Protein AF-A0A352ACU1-F1 (afdb_monomer_lite)

pLDDT: mean 92.07, std 13.34, range [34.06, 98.88]

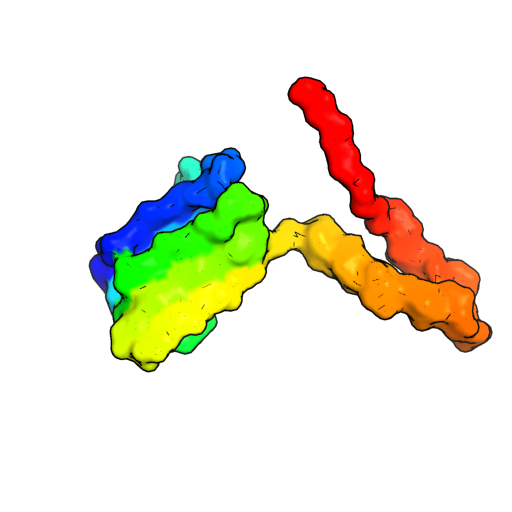Sequence (117 aa):
RGHESPVMTVEFSPDGKTLASASNDKTVRLWDIQGQELAVLRGHESEVRTVEFSPDGKTLASASDDNTVRLWRIETLDELLIRGCQWLHDYLSTNSHLSDSDKHLCDGISSKPSPTQ

Radius of gyration: 18.76 Å; chains: 1; bounding box: 40×32×52 Å

Foldseek 3Di:
DDDPADWQDKDAQLVRQKMWIFFQSQWIWIAGPVGHTPDIHHDGPGGWNDWDADNVRQWIWIDGPSRDIDIDGDDDPLRVLLVVCVVCLCVLCPDPPDDPVSSCPCPPSDPDDDPDD

Secondary structure (DSSP, 8-state):
---SS-EEEEEE-TTSSEEEEEETTSEEEEEETTS-EEEEEE--SS-EEEEEE-TTSSEEEEEETTS-EEEEE---HHHHHHHHHHHHHHHHHH-TTS-HHHHTTTTT----PPPP-

Structure (mmCIF, N/CA/C/O backbone):
data_AF-A0A352ACU1-F1
#
_entry.id   AF-A0A352ACU1-F1
#
loop_
_atom_site.group_PDB
_atom_site.id
_atom_site.type_symbol
_atom_site.label_atom_id
_atom_site.label_alt_id
_atom_site.label_comp_id
_atom_site.label_asym_id
_atom_site.label_entity_id
_atom_site.label_seq_id
_atom_site.pdbx_PDB_ins_code
_atom_site.Cartn_x
_atom_site.Cartn_y
_atom_site.Cartn_z
_atom_site.occupancy
_atom_site.B_iso_or_equiv
_atom_site.auth_seq_id
_atom_site.auth_comp_id
_atom_site.auth_asym_id
_atom_site.auth_atom_id
_atom_site.pdbx_PDB_model_num
ATOM 1 N N . ARG A 1 1 ? 11.584 13.689 -8.419 1.00 70.75 1 ARG A N 1
ATOM 2 C CA . ARG A 1 1 ? 12.735 12.747 -8.490 1.00 70.75 1 ARG A CA 1
ATOM 3 C C . ARG A 1 1 ? 12.650 11.877 -7.244 1.00 70.75 1 ARG A C 1
ATOM 5 O O . ARG A 1 1 ? 12.542 12.474 -6.185 1.00 70.75 1 ARG A O 1
ATOM 12 N N . GLY A 1 2 ? 12.629 10.545 -7.353 1.00 91.56 2 GLY A N 1
ATOM 13 C CA . GLY A 1 2 ? 12.472 9.683 -6.170 1.00 91.56 2 GLY A CA 1
ATOM 14 C C . GLY A 1 2 ? 12.933 8.241 -6.370 1.00 91.56 2 GLY A C 1
ATOM 15 O O . GLY A 1 2 ? 13.900 7.852 -5.727 1.00 91.56 2 GLY A O 1
ATOM 16 N N . HIS A 1 3 ? 12.320 7.476 -7.280 1.00 97.75 3 HIS A N 1
ATOM 17 C CA . HIS A 1 3 ? 12.824 6.135 -7.611 1.00 97.75 3 HIS A CA 1
ATOM 18 C C . HIS A 1 3 ? 14.257 6.175 -8.165 1.00 97.75 3 HIS A C 1
ATOM 20 O O . HIS A 1 3 ? 14.622 7.087 -8.915 1.00 97.75 3 HIS A O 1
ATOM 26 N N . GLU A 1 4 ? 15.057 5.179 -7.785 1.00 97.81 4 GLU A N 1
ATOM 27 C CA . GLU A 1 4 ? 16.482 5.065 -8.144 1.00 97.81 4 GLU A CA 1
ATOM 28 C C . GLU A 1 4 ? 16.718 4.132 -9.341 1.00 97.81 4 GLU A C 1
ATOM 30 O O . GLU A 1 4 ? 17.844 3.930 -9.789 1.00 97.81 4 GLU A O 1
ATOM 35 N N . SER A 1 5 ? 15.652 3.544 -9.872 1.00 98.38 5 SER A N 1
ATOM 36 C CA . SER A 1 5 ? 15.650 2.632 -11.017 1.00 98.38 5 SER A CA 1
ATOM 37 C C . SER A 1 5 ? 14.328 2.783 -11.785 1.00 98.38 5 SER A C 1
ATOM 39 O O . SER A 1 5 ? 13.453 3.528 -11.330 1.00 98.38 5 SER A O 1
ATOM 41 N N . PRO A 1 6 ? 14.159 2.144 -12.961 1.00 98.25 6 PRO A N 1
ATOM 42 C CA . PRO A 1 6 ? 12.939 2.270 -13.752 1.00 98.25 6 PRO A CA 1
ATOM 43 C C . PRO A 1 6 ? 11.667 2.052 -12.933 1.00 98.25 6 PRO A C 1
ATOM 45 O O . PRO A 1 6 ? 11.596 1.157 -12.086 1.00 98.25 6 PRO A O 1
ATOM 48 N N . VAL A 1 7 ? 10.672 2.896 -13.186 1.00 98.50 7 VAL A N 1
ATOM 49 C CA . VAL A 1 7 ? 9.317 2.724 -12.664 1.00 98.50 7 VAL A CA 1
ATOM 50 C C . VAL A 1 7 ? 8.592 1.770 -13.604 1.00 98.50 7 VAL A C 1
ATOM 52 O O . VAL A 1 7 ? 8.560 2.009 -14.809 1.00 98.50 7 VAL A O 1
ATOM 55 N N . MET A 1 8 ? 8.053 0.688 -13.052 1.00 98.62 8 MET A N 1
ATOM 56 C CA . MET A 1 8 ? 7.408 -0.385 -13.810 1.00 98.62 8 MET A CA 1
ATOM 57 C C . MET A 1 8 ? 5.916 -0.137 -13.995 1.00 98.62 8 MET A C 1
ATOM 59 O O . MET A 1 8 ? 5.377 -0.402 -15.065 1.00 98.62 8 MET A O 1
ATOM 63 N N . THR A 1 9 ? 5.255 0.397 -12.969 1.00 98.50 9 THR A N 1
ATOM 64 C CA . THR A 1 9 ? 3.839 0.760 -13.030 1.00 98.50 9 THR A CA 1
ATOM 65 C C . THR A 1 9 ? 3.523 1.918 -12.088 1.00 98.50 9 THR A C 1
ATOM 67 O O . THR A 1 9 ? 4.287 2.203 -11.156 1.00 98.50 9 THR A O 1
ATOM 70 N N . VAL A 1 10 ? 2.374 2.548 -12.320 1.00 98.12 10 VAL A N 1
ATOM 71 C CA . VAL A 1 10 ? 1.759 3.551 -11.451 1.00 98.12 10 VAL A CA 1
ATOM 72 C C . VAL A 1 10 ? 0.253 3.320 -11.383 1.00 98.12 10 VAL A C 1
ATOM 74 O O . VAL A 1 10 ? -0.356 2.941 -12.381 1.00 98.12 10 VAL A O 1
ATOM 77 N N . GLU A 1 11 ? -0.350 3.595 -10.232 1.00 98.38 11 GLU A N 1
ATOM 78 C CA . GLU A 1 11 ? -1.791 3.465 -10.031 1.00 98.38 11 GLU A CA 1
ATOM 79 C C . GLU A 1 11 ? -2.318 4.515 -9.052 1.00 98.38 11 GLU A C 1
ATOM 81 O O . GLU A 1 11 ? -1.675 4.815 -8.048 1.00 98.38 11 GLU A O 1
ATOM 86 N N . PHE A 1 12 ? -3.497 5.070 -9.333 1.00 98.25 12 PHE A N 1
ATOM 87 C CA . PHE A 1 12 ? -4.208 5.930 -8.389 1.00 98.25 12 PHE A CA 1
ATOM 88 C C . PHE A 1 12 ? -5.035 5.099 -7.409 1.00 98.25 12 PHE A C 1
ATOM 90 O O . PHE A 1 12 ? -5.668 4.121 -7.798 1.00 98.25 12 PHE A O 1
ATOM 97 N N . SER A 1 13 ? -5.103 5.544 -6.157 1.00 97.25 13 SER A N 1
ATOM 98 C CA . SER A 1 13 ? -6.098 5.048 -5.212 1.00 97.25 13 SER A CA 1
ATOM 99 C C . SER A 1 13 ? -7.518 5.300 -5.742 1.00 97.25 13 SER A C 1
ATOM 101 O O . SER A 1 13 ? -7.736 6.264 -6.484 1.00 97.25 13 SER A O 1
ATOM 103 N N . PRO A 1 14 ? -8.520 4.497 -5.336 1.00 97.00 14 PRO A N 1
ATOM 104 C CA . PRO A 1 14 ? -9.904 4.670 -5.788 1.00 97.00 14 PRO A CA 1
ATOM 105 C C . PRO A 1 14 ? -10.500 6.051 -5.484 1.00 97.00 14 PRO A C 1
ATOM 107 O O . PRO A 1 14 ? -11.357 6.532 -6.220 1.00 97.00 14 PRO A O 1
ATOM 110 N N . ASP A 1 15 ? -10.042 6.708 -4.414 1.00 94.31 15 ASP A N 1
ATOM 111 C CA . ASP A 1 15 ? -10.456 8.068 -4.052 1.00 94.31 15 ASP A CA 1
ATOM 112 C C . ASP A 1 15 ? -9.669 9.173 -4.784 1.00 94.31 15 ASP A C 1
ATOM 114 O O . ASP A 1 15 ? -9.963 10.358 -4.616 1.00 94.31 15 ASP A O 1
ATOM 118 N N . GLY A 1 16 ? -8.669 8.792 -5.585 1.00 95.94 16 GLY A N 1
ATOM 119 C CA . GLY A 1 16 ? -7.829 9.677 -6.383 1.00 95.94 16 GLY A CA 1
ATOM 120 C C . GLY A 1 16 ? -6.873 10.559 -5.582 1.00 95.94 16 GLY A C 1
ATOM 121 O O . GLY A 1 16 ? -6.284 11.465 -6.164 1.00 95.94 16 GLY A O 1
ATOM 122 N N . LYS A 1 17 ? -6.719 10.350 -4.268 1.00 94.25 17 LYS A N 1
ATOM 123 C CA . LYS A 1 17 ? -5.892 11.213 -3.401 1.00 94.25 17 LYS A CA 1
ATOM 124 C C . LYS A 1 17 ? -4.458 10.731 -3.238 1.00 94.25 17 LYS A C 1
ATOM 126 O O . LYS A 1 17 ? -3.610 11.486 -2.765 1.00 94.25 17 LYS A O 1
ATOM 131 N N . THR A 1 18 ? -4.180 9.487 -3.601 1.00 95.81 18 THR A N 1
ATOM 132 C CA . THR A 1 18 ? -2.862 8.874 -3.474 1.00 95.81 18 THR A CA 1
ATOM 133 C C . THR A 1 18 ? -2.493 8.193 -4.781 1.00 95.81 18 THR A C 1
ATOM 135 O O . THR A 1 18 ? -3.337 7.609 -5.453 1.00 95.81 18 THR A O 1
ATOM 138 N N . LEU A 1 19 ? -1.219 8.259 -5.148 1.00 97.94 19 LEU A N 1
ATOM 139 C CA . LEU A 1 19 ? -0.652 7.464 -6.230 1.00 97.94 19 LEU A CA 1
ATOM 140 C C . LEU A 1 19 ? 0.316 6.444 -5.631 1.00 97.94 19 LEU A C 1
ATOM 142 O O . LEU A 1 19 ? 1.086 6.780 -4.735 1.00 97.94 19 LEU A O 1
ATOM 146 N N . ALA A 1 20 ? 0.294 5.215 -6.127 1.00 98.44 20 ALA A N 1
ATOM 147 C CA . ALA A 1 20 ? 1.296 4.198 -5.854 1.00 98.44 20 ALA A CA 1
ATOM 148 C C . ALA A 1 20 ? 2.162 3.979 -7.097 1.00 98.44 20 ALA A C 1
ATOM 150 O O . ALA A 1 20 ? 1.671 4.018 -8.223 1.00 98.44 20 ALA A O 1
ATOM 151 N N . SER A 1 21 ? 3.452 3.723 -6.903 1.00 98.69 21 SER A N 1
ATOM 152 C CA . SER A 1 21 ? 4.369 3.350 -7.981 1.00 98.69 21 SER A CA 1
ATOM 153 C C . SER A 1 21 ? 5.256 2.184 -7.573 1.00 98.69 21 SER A C 1
ATOM 155 O O . SER A 1 21 ? 5.745 2.143 -6.445 1.00 98.69 21 SER A O 1
ATOM 157 N N . ALA A 1 22 ? 5.485 1.252 -8.498 1.00 98.81 22 ALA A N 1
ATOM 158 C CA . ALA A 1 22 ? 6.379 0.107 -8.315 1.00 98.81 22 ALA A CA 1
ATOM 159 C C . ALA A 1 22 ? 7.633 0.258 -9.183 1.00 98.81 22 ALA A C 1
ATOM 161 O O . ALA A 1 22 ? 7.559 0.795 -10.291 1.00 98.81 22 ALA A O 1
ATOM 162 N N . SER A 1 23 ? 8.785 -0.211 -8.702 1.00 98.81 23 SER A N 1
ATOM 163 C CA . SER A 1 23 ? 10.062 -0.009 -9.390 1.00 98.81 23 SER A CA 1
ATOM 164 C C . SER A 1 23 ? 11.022 -1.192 -9.272 1.00 98.81 23 SER A C 1
ATOM 166 O O . SER A 1 23 ? 10.981 -1.991 -8.331 1.00 98.81 23 SER A O 1
ATOM 168 N N . ASN A 1 24 ? 11.963 -1.241 -10.217 1.00 98.75 24 ASN A N 1
ATOM 169 C CA . ASN A 1 24 ? 13.136 -2.110 -10.161 1.00 98.75 24 ASN A CA 1
ATOM 170 C C . ASN A 1 24 ? 14.059 -1.809 -8.968 1.00 98.75 24 ASN A C 1
ATOM 172 O O . ASN A 1 24 ? 14.883 -2.649 -8.618 1.00 98.75 24 ASN A O 1
ATOM 176 N N . ASP A 1 25 ? 13.905 -0.662 -8.293 1.00 98.62 25 ASP A N 1
ATOM 177 C CA . ASP A 1 25 ? 14.634 -0.358 -7.052 1.00 98.62 25 ASP A CA 1
ATOM 178 C C . ASP A 1 25 ? 14.129 -1.158 -5.833 1.00 98.62 25 ASP A C 1
ATOM 180 O O . ASP A 1 25 ? 14.579 -0.929 -4.709 1.00 98.62 25 ASP A O 1
ATOM 184 N N . LYS A 1 26 ? 13.231 -2.130 -6.068 1.00 98.75 26 LYS A N 1
ATOM 185 C CA . LYS A 1 26 ? 12.649 -3.055 -5.082 1.00 98.75 26 LYS A CA 1
ATOM 186 C C . LYS A 1 26 ? 11.691 -2.384 -4.099 1.00 98.75 26 LYS A C 1
ATOM 188 O O . LYS A 1 26 ? 11.335 -2.967 -3.073 1.00 98.75 26 LYS A O 1
ATOM 193 N N . THR A 1 27 ? 11.272 -1.153 -4.388 1.00 98.75 27 THR A N 1
ATOM 194 C CA . THR A 1 27 ? 10.344 -0.404 -3.542 1.00 98.75 27 THR A CA 1
ATOM 195 C C . THR A 1 27 ? 9.011 -0.163 -4.228 1.00 98.75 27 THR A C 1
ATOM 197 O O . THR A 1 27 ? 8.912 -0.056 -5.454 1.00 98.75 27 THR A O 1
ATOM 200 N N . VAL A 1 28 ? 7.983 -0.041 -3.394 1.00 98.75 28 VAL A N 1
ATOM 201 C CA . VAL A 1 28 ? 6.743 0.643 -3.754 1.00 98.75 28 VAL A CA 1
ATOM 202 C C . VAL A 1 28 ? 6.758 2.004 -3.073 1.00 98.75 28 VAL A C 1
ATOM 204 O O . VAL A 1 28 ? 7.129 2.100 -1.904 1.00 98.75 28 VAL A O 1
ATOM 207 N N . ARG A 1 29 ? 6.379 3.067 -3.778 1.00 98.50 29 ARG A N 1
ATOM 208 C CA . ARG A 1 29 ? 6.284 4.417 -3.207 1.00 98.50 29 ARG A CA 1
ATOM 209 C C . ARG A 1 29 ? 4.863 4.933 -3.290 1.00 98.50 29 ARG A C 1
ATOM 211 O O . ARG A 1 29 ? 4.170 4.662 -4.267 1.00 98.50 29 ARG A O 1
ATOM 218 N N . LEU A 1 30 ? 4.457 5.663 -2.258 1.00 97.88 30 LEU A N 1
ATOM 219 C CA . LEU A 1 30 ? 3.189 6.377 -2.207 1.00 97.88 30 LEU A CA 1
ATOM 220 C C . LEU A 1 30 ? 3.441 7.869 -2.355 1.00 97.88 30 LEU A C 1
ATOM 222 O O . LEU A 1 30 ? 4.396 8.397 -1.783 1.00 97.88 30 LEU A O 1
ATOM 226 N N . TRP A 1 31 ? 2.556 8.539 -3.077 1.00 97.62 31 TRP A N 1
ATOM 227 C CA . TRP A 1 31 ? 2.652 9.956 -3.393 1.00 97.62 31 TRP A CA 1
ATOM 228 C C . TRP A 1 31 ? 1.316 10.637 -3.157 1.00 97.62 31 TRP A C 1
ATOM 230 O O . TRP A 1 31 ? 0.266 10.026 -3.367 1.00 97.62 31 TRP A O 1
ATOM 240 N N . ASP A 1 32 ? 1.351 11.909 -2.781 1.00 96.00 32 ASP A N 1
ATOM 241 C CA . ASP A 1 32 ? 0.182 12.763 -2.938 1.00 96.00 32 ASP A CA 1
ATOM 242 C C . ASP A 1 32 ? 0.026 13.203 -4.403 1.00 96.00 32 ASP A C 1
ATOM 244 O O . ASP A 1 32 ? 0.903 13.008 -5.253 1.00 96.00 32 ASP A O 1
ATOM 248 N N . ILE A 1 33 ? -1.112 13.820 -4.708 1.00 95.88 33 ILE A N 1
ATOM 249 C CA . ILE A 1 33 ? -1.415 14.309 -6.059 1.00 95.88 33 ILE A CA 1
ATOM 250 C C . ILE A 1 33 ? -0.587 15.541 -6.459 1.00 95.88 33 ILE A C 1
ATOM 252 O O . ILE A 1 33 ? -0.590 15.931 -7.626 1.00 95.88 33 ILE A O 1
ATOM 256 N N . GLN A 1 34 ? 0.118 16.163 -5.513 1.00 96.19 34 GLN A N 1
ATOM 257 C CA . GLN A 1 34 ? 1.066 17.250 -5.751 1.00 96.19 34 GLN A CA 1
ATOM 258 C C . GLN A 1 34 ? 2.472 16.720 -6.087 1.00 96.19 34 GLN A C 1
ATOM 260 O O . GLN A 1 34 ? 3.353 17.502 -6.451 1.00 96.19 34 GLN A O 1
ATOM 265 N N . GLY A 1 35 ? 2.681 15.401 -6.023 1.00 95.06 35 GLY A N 1
ATOM 266 C CA . GLY A 1 35 ? 3.945 14.736 -6.321 1.00 95.06 35 GLY A CA 1
ATOM 267 C C . GLY A 1 35 ? 4.915 14.673 -5.139 1.00 95.06 35 GLY A C 1
ATOM 268 O O . GLY A 1 35 ? 6.097 14.384 -5.348 1.00 95.06 35 GLY A O 1
ATOM 269 N N . GLN A 1 36 ? 4.456 14.942 -3.915 1.00 96.19 36 GLN A N 1
ATOM 270 C CA . GLN A 1 36 ? 5.225 14.706 -2.699 1.00 96.19 36 GLN A CA 1
ATOM 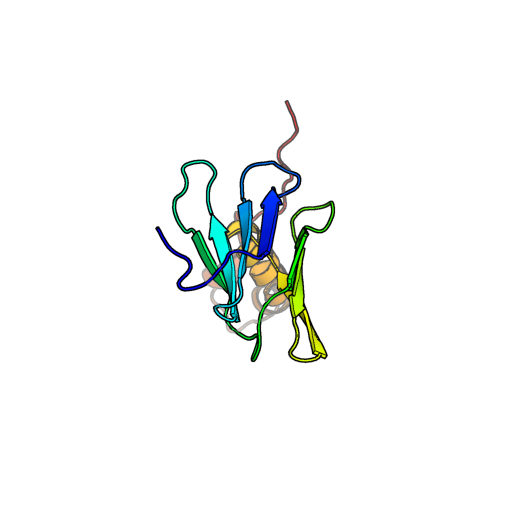271 C C . GLN A 1 36 ? 5.204 13.219 -2.346 1.00 96.19 36 GLN A C 1
ATOM 273 O O . GLN A 1 36 ? 4.164 12.568 -2.375 1.00 96.19 36 GLN A O 1
ATOM 278 N N . GLU A 1 37 ? 6.365 12.679 -1.981 1.00 97.12 37 GLU A N 1
ATOM 279 C CA . GLU A 1 37 ? 6.469 11.318 -1.461 1.00 97.12 37 GLU A CA 1
ATOM 280 C C . GLU A 1 37 ? 5.878 11.240 -0.048 1.00 97.12 37 GLU A C 1
ATOM 282 O O . GLU A 1 37 ? 6.330 11.938 0.860 1.00 97.12 37 GLU A O 1
ATOM 287 N N . LEU A 1 38 ? 4.884 10.372 0.127 1.00 95.00 38 LEU A N 1
ATOM 288 C CA . LEU A 1 38 ? 4.228 10.099 1.405 1.00 95.00 38 LEU A CA 1
ATOM 289 C C . LEU A 1 38 ? 4.914 8.959 2.156 1.00 95.00 38 LEU A C 1
ATOM 291 O O . LEU A 1 38 ? 5.047 9.008 3.378 1.00 95.00 38 LEU A O 1
ATOM 295 N N . ALA A 1 39 ? 5.332 7.914 1.435 1.00 95.62 39 ALA A N 1
ATOM 296 C CA . ALA A 1 39 ? 5.953 6.740 2.034 1.00 95.62 39 ALA A CA 1
ATOM 297 C C . ALA A 1 39 ? 6.787 5.935 1.032 1.00 95.62 39 ALA A C 1
ATOM 299 O O . ALA A 1 39 ? 6.488 5.887 -0.163 1.00 95.62 39 ALA A O 1
ATOM 300 N N . VAL A 1 40 ? 7.776 5.209 1.563 1.00 97.69 40 VAL A N 1
ATOM 301 C CA . VAL A 1 40 ? 8.526 4.172 0.843 1.00 97.69 40 VAL A CA 1
ATOM 302 C C . VAL A 1 40 ? 8.266 2.829 1.513 1.00 97.69 40 VAL A C 1
ATOM 304 O O . VAL A 1 40 ? 8.701 2.585 2.639 1.00 97.69 40 VAL A O 1
ATOM 307 N N . LEU A 1 41 ? 7.577 1.943 0.808 1.00 98.06 41 LEU A N 1
ATOM 308 C CA . LEU A 1 41 ? 7.262 0.595 1.253 1.00 98.06 41 LEU A CA 1
ATOM 309 C C . LEU A 1 41 ? 8.414 -0.331 0.857 1.00 98.06 41 LEU A C 1
ATOM 311 O O . LEU A 1 41 ? 8.652 -0.613 -0.322 1.00 98.06 41 LEU A O 1
ATOM 315 N N . ARG A 1 42 ? 9.165 -0.768 1.869 1.00 98.12 42 ARG A N 1
ATOM 316 C CA . ARG A 1 42 ? 10.328 -1.649 1.726 1.00 98.12 42 ARG A CA 1
ATOM 317 C C . ARG A 1 42 ? 9.975 -3.051 2.197 1.00 98.12 42 ARG A C 1
ATOM 319 O O . ARG A 1 42 ? 9.287 -3.217 3.200 1.00 98.12 42 ARG A O 1
ATOM 326 N N . GLY A 1 43 ? 10.482 -4.056 1.494 1.00 97.88 43 GLY A N 1
ATOM 327 C CA . GLY A 1 43 ? 10.328 -5.451 1.900 1.00 97.88 43 GLY A CA 1
ATOM 328 C C . GLY A 1 43 ? 10.512 -6.448 0.766 1.00 97.88 43 GLY A C 1
ATOM 329 O O . GLY A 1 43 ? 10.910 -7.573 1.038 1.00 97.88 43 GLY A O 1
ATOM 330 N N . HIS A 1 44 ? 10.254 -6.059 -0.482 1.00 98.69 44 HIS A N 1
ATOM 331 C CA . HIS A 1 44 ? 10.581 -6.911 -1.621 1.00 98.69 44 HIS A CA 1
ATOM 332 C C . HIS A 1 44 ? 12.098 -7.060 -1.783 1.00 98.69 44 HIS A C 1
ATOM 334 O O . HIS A 1 44 ? 12.861 -6.117 -1.556 1.00 98.69 44 HIS A O 1
ATOM 340 N N . GLU A 1 45 ? 12.536 -8.257 -2.162 1.00 98.62 45 GLU A N 1
ATOM 341 C CA . GLU A 1 45 ? 13.958 -8.596 -2.321 1.00 98.62 45 GLU A CA 1
ATOM 342 C C . GLU A 1 45 ? 14.427 -8.505 -3.784 1.00 98.62 45 GLU A C 1
ATOM 344 O O . GLU A 1 45 ? 15.634 -8.518 -4.064 1.00 98.62 45 GLU A O 1
ATOM 349 N N . SER A 1 46 ? 13.486 -8.313 -4.711 1.00 98.75 46 SER A N 1
ATOM 350 C CA . SER A 1 46 ? 13.702 -8.149 -6.150 1.00 98.75 46 SER A CA 1
ATOM 351 C C . SER A 1 46 ? 12.798 -7.051 -6.733 1.00 98.75 46 SER A C 1
ATOM 353 O O . SER A 1 46 ? 12.097 -6.352 -6.002 1.00 98.75 46 SER A O 1
ATOM 355 N N . GLU A 1 47 ? 12.853 -6.856 -8.051 1.00 98.75 47 GLU A N 1
ATOM 356 C CA . GLU A 1 47 ? 12.091 -5.839 -8.785 1.00 98.75 47 GLU A CA 1
ATOM 357 C C . GLU A 1 47 ? 10.586 -5.966 -8.506 1.00 98.75 47 GLU A C 1
ATOM 359 O O . GLU A 1 47 ? 10.040 -7.073 -8.511 1.00 98.75 47 GLU A O 1
ATOM 364 N N . VAL A 1 48 ? 9.902 -4.843 -8.265 1.00 98.88 48 VAL A N 1
ATOM 365 C CA . VAL A 1 48 ? 8.442 -4.836 -8.108 1.00 98.88 48 VAL A CA 1
ATOM 366 C C . VAL A 1 48 ? 7.819 -4.551 -9.467 1.00 98.88 48 VAL A C 1
ATOM 368 O O . VAL A 1 48 ? 8.053 -3.498 -10.062 1.00 98.88 48 VAL A O 1
ATOM 371 N N . ARG A 1 49 ? 7.044 -5.508 -9.976 1.00 98.81 49 ARG A N 1
ATOM 372 C CA . ARG A 1 49 ? 6.501 -5.475 -11.339 1.00 98.81 49 ARG A CA 1
ATOM 373 C C . ARG A 1 49 ? 5.181 -4.737 -11.420 1.00 98.81 49 ARG A C 1
ATOM 375 O O . ARG A 1 49 ? 4.945 -4.033 -12.396 1.00 98.81 49 ARG A O 1
ATOM 382 N N . THR A 1 50 ? 4.336 -4.902 -10.407 1.00 98.75 50 THR A N 1
ATOM 383 C CA . THR A 1 50 ? 3.032 -4.249 -10.368 1.00 98.75 50 THR A CA 1
ATOM 384 C C . THR A 1 50 ? 2.608 -3.890 -8.951 1.00 98.75 50 THR A C 1
ATOM 386 O O . THR A 1 50 ? 3.068 -4.499 -7.980 1.00 98.75 50 THR A O 1
ATOM 389 N N . VAL A 1 51 ? 1.715 -2.912 -8.857 1.00 98.62 51 VAL A N 1
ATOM 390 C CA . VAL A 1 51 ? 0.938 -2.558 -7.670 1.00 98.62 51 VAL A CA 1
ATOM 391 C C . VAL A 1 51 ? -0.532 -2.462 -8.064 1.00 98.62 51 VAL A C 1
ATOM 393 O O . VAL A 1 51 ? -0.794 -2.174 -9.226 1.00 98.62 51 VAL A O 1
ATOM 396 N N . GLU A 1 52 ? -1.440 -2.728 -7.126 1.00 98.62 52 GLU A N 1
ATOM 397 C CA . GLU A 1 52 ? -2.886 -2.549 -7.311 1.00 98.62 52 GLU A CA 1
ATOM 398 C C . GLU A 1 52 ? -3.575 -2.167 -6.003 1.00 98.62 52 GLU A C 1
ATOM 400 O O . GLU A 1 52 ? -3.341 -2.792 -4.962 1.00 98.62 52 GLU A O 1
ATOM 405 N N . PHE A 1 53 ? -4.417 -1.136 -6.028 1.00 98.38 53 PHE A N 1
ATOM 406 C CA . PHE A 1 53 ? -5.271 -0.799 -4.900 1.00 98.38 53 PHE A CA 1
ATOM 407 C C . PHE A 1 53 ? -6.508 -1.695 -4.891 1.00 98.38 53 PHE A C 1
ATOM 409 O O . PHE A 1 53 ? -7.201 -1.893 -5.884 1.00 98.38 53 PHE A O 1
ATOM 416 N N . SER A 1 54 ? -6.848 -2.183 -3.704 1.00 97.81 54 SER A N 1
ATOM 417 C CA . SER A 1 54 ? -8.182 -2.719 -3.446 1.00 97.81 54 SER A CA 1
ATOM 418 C C . SER A 1 54 ? -9.263 -1.662 -3.735 1.00 97.81 54 SER A C 1
ATOM 420 O O . SER A 1 54 ? -9.011 -0.470 -3.544 1.00 97.81 54 SER A O 1
ATOM 422 N N . PRO A 1 55 ? -10.487 -2.064 -4.128 1.00 97.00 55 PRO A N 1
ATOM 423 C CA . PRO A 1 55 ? -11.556 -1.121 -4.472 1.00 97.00 55 PRO A CA 1
ATOM 424 C C . PRO A 1 55 ? -11.953 -0.148 -3.354 1.00 97.00 55 PRO A C 1
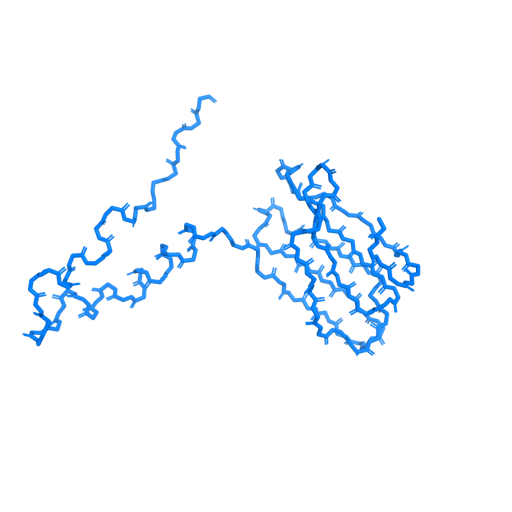ATOM 426 O O . PRO A 1 55 ? -12.478 0.924 -3.640 1.00 97.00 55 PRO A O 1
ATOM 429 N N . ASP A 1 56 ? -11.720 -0.509 -2.088 1.00 94.12 56 ASP A N 1
ATOM 430 C CA . ASP A 1 56 ? -11.973 0.363 -0.935 1.00 94.12 56 ASP A CA 1
ATOM 431 C C . ASP A 1 56 ? -10.789 1.288 -0.589 1.00 94.12 56 ASP A C 1
ATOM 433 O O . ASP A 1 56 ? -10.911 2.133 0.296 1.00 94.12 56 ASP A O 1
ATOM 437 N N . GLY A 1 57 ? -9.653 1.136 -1.276 1.00 94.56 57 GLY A N 1
ATOM 438 C CA . GLY A 1 57 ? -8.428 1.910 -1.081 1.00 94.56 57 GLY A CA 1
ATOM 439 C C . GLY A 1 57 ? -7.637 1.567 0.184 1.00 94.56 57 GLY A C 1
ATOM 440 O O . GLY A 1 57 ? -6.575 2.148 0.396 1.00 94.56 57 GLY A O 1
ATOM 441 N N . LYS A 1 58 ? -8.098 0.623 1.016 1.00 93.06 58 LYS A N 1
ATOM 442 C CA . LYS A 1 58 ? -7.496 0.329 2.333 1.00 93.06 58 LYS A CA 1
ATOM 443 C C . LYS A 1 58 ? -6.355 -0.670 2.270 1.00 93.06 58 LYS A C 1
ATOM 445 O O . LYS A 1 58 ? -5.593 -0.828 3.224 1.00 93.06 58 LYS A O 1
ATOM 450 N N . THR A 1 59 ? -6.249 -1.386 1.160 1.00 96.69 59 THR A N 1
ATOM 451 C CA . THR A 1 59 ? -5.170 -2.337 0.901 1.00 96.69 59 THR A CA 1
ATOM 452 C C . THR A 1 59 ? -4.537 -2.049 -0.450 1.00 96.69 59 THR A C 1
ATOM 454 O O . THR A 1 59 ? -5.241 -1.846 -1.435 1.00 96.69 59 THR A O 1
ATOM 457 N N . LEU A 1 60 ? -3.212 -2.081 -0.503 1.00 98.31 60 LEU A N 1
ATOM 458 C CA . LEU A 1 60 ? -2.429 -2.103 -1.729 1.00 98.31 60 LEU A CA 1
ATOM 459 C C . LEU A 1 60 ? -1.766 -3.476 -1.849 1.00 98.31 60 LEU A C 1
ATOM 461 O O . LEU A 1 60 ? -1.131 -3.940 -0.903 1.00 98.31 60 LEU A O 1
ATOM 465 N N . ALA A 1 61 ? -1.895 -4.129 -2.994 1.00 98.69 61 ALA A N 1
ATOM 466 C CA . ALA A 1 61 ? -1.145 -5.329 -3.329 1.00 98.69 61 ALA A CA 1
ATOM 467 C C . ALA A 1 61 ? 0.072 -4.958 -4.180 1.00 98.69 61 ALA A C 1
ATOM 469 O O . ALA A 1 61 ? -0.005 -4.066 -5.018 1.00 98.69 61 ALA A O 1
ATOM 470 N N . SER A 1 62 ? 1.193 -5.648 -3.992 1.00 98.81 62 SER A N 1
ATOM 471 C CA . SER A 1 62 ? 2.353 -5.559 -4.881 1.00 98.81 62 SER A CA 1
ATOM 472 C C . SER A 1 62 ? 2.885 -6.943 -5.216 1.00 98.81 62 SER A C 1
ATOM 474 O O . SER A 1 62 ? 2.955 -7.804 -4.338 1.00 98.81 62 SER A O 1
ATOM 476 N N . ALA A 1 63 ? 3.273 -7.154 -6.473 1.00 98.81 63 ALA A N 1
ATOM 477 C CA . ALA A 1 63 ? 3.870 -8.406 -6.934 1.00 98.81 63 ALA A CA 1
ATOM 478 C C . ALA A 1 63 ? 5.291 -8.167 -7.453 1.00 98.81 63 ALA A C 1
ATOM 480 O O . ALA A 1 63 ? 5.559 -7.179 -8.148 1.00 98.81 63 ALA A O 1
ATOM 481 N N . SER A 1 64 ? 6.198 -9.077 -7.110 1.00 98.88 64 SER A N 1
ATOM 482 C CA . SER A 1 64 ? 7.628 -8.935 -7.370 1.00 98.88 64 SER A CA 1
ATOM 483 C C . SER A 1 64 ? 8.246 -10.210 -7.933 1.00 98.88 64 SER A C 1
ATOM 485 O O . SER A 1 64 ? 7.770 -11.323 -7.710 1.00 98.88 64 SER A O 1
ATOM 487 N N . ASP A 1 65 ? 9.370 -10.024 -8.619 1.00 98.81 65 ASP A N 1
ATOM 488 C CA . ASP A 1 65 ? 10.265 -11.084 -9.079 1.00 98.81 65 ASP A CA 1
ATOM 489 C C . ASP A 1 65 ? 10.908 -11.893 -7.934 1.00 98.81 65 ASP A C 1
ATOM 491 O O . ASP A 1 65 ? 11.597 -12.877 -8.187 1.00 98.81 65 ASP A O 1
ATOM 495 N N . ASP A 1 66 ? 10.703 -11.512 -6.670 1.00 98.75 66 ASP A N 1
ATOM 496 C CA . ASP A 1 66 ? 11.109 -12.308 -5.503 1.00 98.75 66 ASP A CA 1
ATOM 497 C C . ASP A 1 66 ? 10.167 -13.495 -5.213 1.00 98.75 66 ASP A C 1
ATOM 499 O O . ASP A 1 66 ? 10.319 -14.184 -4.206 1.00 98.75 66 ASP A O 1
ATOM 503 N N . ASN A 1 67 ? 9.223 -13.767 -6.121 1.00 98.69 67 ASN A N 1
ATOM 504 C CA . ASN A 1 67 ? 8.186 -14.794 -6.020 1.00 98.69 67 ASN A CA 1
ATOM 505 C C . ASN A 1 67 ? 7.168 -14.544 -4.896 1.00 98.69 67 ASN A C 1
ATOM 507 O O . ASN A 1 67 ? 6.496 -15.482 -4.458 1.00 98.69 67 ASN A O 1
ATOM 511 N N . THR A 1 68 ? 7.027 -13.300 -4.428 1.00 98.75 68 THR A N 1
ATOM 512 C CA . THR A 1 68 ? 6.053 -12.938 -3.394 1.00 98.75 68 THR A CA 1
ATOM 513 C C . THR A 1 68 ? 5.038 -11.906 -3.874 1.00 98.75 68 THR A C 1
ATOM 515 O O . THR A 1 68 ? 5.309 -11.043 -4.714 1.00 98.75 68 THR A O 1
ATOM 518 N N . VAL A 1 69 ? 3.849 -11.985 -3.276 1.00 98.75 69 VAL A N 1
ATOM 519 C CA . VAL A 1 69 ? 2.878 -10.891 -3.244 1.00 98.75 69 VAL A CA 1
ATOM 520 C C . VAL A 1 69 ? 2.872 -10.327 -1.831 1.00 98.75 69 VAL A C 1
ATOM 522 O O . VAL A 1 69 ? 2.822 -11.085 -0.858 1.00 98.75 69 VAL A O 1
ATOM 525 N N . ARG A 1 70 ? 2.909 -9.002 -1.703 1.00 98.62 70 ARG A N 1
ATOM 526 C CA . ARG A 1 70 ? 2.789 -8.309 -0.418 1.00 98.62 70 ARG A CA 1
ATOM 527 C C . ARG A 1 70 ? 1.510 -7.491 -0.387 1.00 98.62 70 ARG A C 1
ATOM 529 O O . ARG A 1 70 ? 1.147 -6.861 -1.374 1.00 98.62 70 ARG A O 1
ATOM 536 N N . LEU A 1 71 ? 0.845 -7.513 0.765 1.00 98.44 71 LEU A N 1
ATOM 537 C CA . LEU A 1 71 ? -0.306 -6.667 1.054 1.00 98.44 71 LEU A CA 1
ATOM 538 C C . LEU A 1 71 ? 0.115 -5.580 2.036 1.00 98.44 71 LEU A C 1
ATOM 540 O O . LEU A 1 71 ? 0.650 -5.867 3.109 1.00 98.44 71 LEU A O 1
ATOM 544 N N . TRP A 1 72 ? -0.159 -4.339 1.667 1.00 97.31 72 TRP A N 1
ATOM 545 C CA . TRP A 1 72 ? 0.120 -3.152 2.453 1.00 97.31 72 TRP A CA 1
ATOM 546 C C . TRP A 1 72 ? -1.201 -2.550 2.877 1.00 97.31 72 TRP A C 1
ATOM 548 O O . TRP A 1 72 ? -2.046 -2.215 2.052 1.00 97.31 72 TRP A O 1
ATOM 558 N N . ARG A 1 73 ? -1.385 -2.425 4.181 1.00 94.00 73 ARG A N 1
ATOM 559 C CA . ARG A 1 73 ? -2.556 -1.777 4.746 1.00 94.00 73 ARG A CA 1
ATOM 560 C C . ARG A 1 73 ? -2.333 -0.269 4.722 1.00 94.00 73 ARG A C 1
ATOM 562 O O . ARG A 1 73 ? -1.362 0.215 5.301 1.00 94.00 73 ARG A O 1
ATOM 569 N N . ILE A 1 74 ? -3.213 0.436 4.030 1.00 89.75 74 ILE A N 1
ATOM 570 C CA . ILE A 1 74 ? -3.204 1.886 3.884 1.00 89.75 74 ILE A CA 1
ATOM 571 C C . ILE A 1 74 ? -4.285 2.412 4.823 1.00 89.75 74 ILE A C 1
ATOM 573 O O . ILE A 1 74 ? -5.467 2.362 4.507 1.00 89.75 74 ILE A O 1
ATOM 577 N N . GLU A 1 75 ? -3.873 2.824 6.019 1.00 83.56 75 GLU A N 1
ATOM 578 C CA . GLU A 1 75 ? -4.773 3.341 7.054 1.00 83.56 75 GLU A CA 1
ATOM 579 C C . GLU A 1 75 ? -4.435 4.793 7.363 1.00 83.56 75 GLU A C 1
ATOM 581 O O . GLU A 1 75 ? -3.263 5.177 7.432 1.00 83.56 75 GLU A O 1
ATOM 586 N N . THR A 1 76 ? -5.468 5.598 7.596 1.00 81.88 76 THR A N 1
ATOM 587 C CA . THR A 1 76 ? -5.283 6.924 8.189 1.00 81.88 76 THR A CA 1
ATOM 588 C C . THR A 1 76 ? -4.949 6.794 9.676 1.00 81.88 76 THR A C 1
ATOM 590 O O . THR A 1 76 ? -5.193 5.760 10.307 1.00 81.88 76 THR A O 1
ATOM 593 N N . LEU A 1 77 ? -4.417 7.867 10.271 1.00 85.19 77 LEU A N 1
ATOM 594 C CA . LEU A 1 77 ? -4.213 7.915 11.720 1.00 85.19 77 LEU A CA 1
ATOM 595 C C . LEU A 1 77 ? -5.529 7.673 12.475 1.00 85.19 77 LEU A C 1
ATOM 597 O O . LEU A 1 77 ? -5.539 6.935 13.455 1.00 85.19 77 LEU A O 1
ATOM 601 N N . ASP A 1 78 ? -6.636 8.231 11.986 1.00 86.06 78 ASP A N 1
ATOM 602 C CA . ASP A 1 78 ? -7.951 8.057 12.602 1.00 86.06 78 ASP A CA 1
ATOM 603 C C . ASP A 1 78 ? -8.390 6.588 12.592 1.00 86.06 78 ASP A C 1
ATOM 605 O O . ASP A 1 78 ? -8.841 6.072 13.613 1.00 86.06 78 ASP A O 1
ATOM 609 N N . GLU A 1 79 ? -8.207 5.875 11.476 1.00 86.44 79 GLU A N 1
ATOM 610 C CA . GLU A 1 79 ? -8.525 4.445 11.393 1.00 86.44 79 GLU A CA 1
ATOM 611 C C . GLU A 1 79 ? -7.653 3.605 12.334 1.00 86.44 79 GLU A C 1
ATOM 613 O O . GLU A 1 79 ? -8.155 2.694 13.002 1.00 86.44 79 GLU A O 1
ATOM 618 N N . LEU A 1 80 ? -6.363 3.936 12.440 1.00 88.88 80 LEU A N 1
ATOM 619 C CA . LEU A 1 80 ? -5.448 3.283 13.372 1.00 88.88 80 LEU A CA 1
ATOM 620 C C . LEU A 1 80 ? -5.874 3.505 14.829 1.00 88.88 80 LEU A C 1
ATOM 622 O O . LEU A 1 80 ? -5.895 2.550 15.609 1.00 88.88 80 LEU A O 1
ATOM 626 N N . LEU A 1 81 ? -6.225 4.742 15.188 1.00 92.25 81 LEU A N 1
ATOM 627 C CA . LEU A 1 81 ? -6.683 5.104 16.529 1.00 92.25 81 LEU A CA 1
ATOM 628 C C . LEU A 1 81 ? -8.008 4.418 16.870 1.00 92.25 81 LEU A C 1
ATOM 630 O O . LEU A 1 81 ? -8.125 3.834 17.946 1.00 92.25 81 LEU A O 1
ATOM 634 N N . ILE A 1 82 ? -8.972 4.402 15.943 1.00 91.25 82 ILE A N 1
ATOM 635 C CA . ILE A 1 82 ? -10.248 3.692 16.111 1.00 91.25 82 ILE A CA 1
ATOM 636 C C . ILE A 1 82 ? -9.997 2.207 16.368 1.00 91.25 82 ILE A C 1
ATOM 638 O O . ILE A 1 82 ? -10.527 1.657 17.334 1.00 91.25 82 ILE A O 1
ATOM 642 N N . ARG A 1 83 ? -9.162 1.551 15.551 1.00 91.31 83 ARG A N 1
ATOM 643 C CA . ARG A 1 83 ? -8.834 0.136 15.760 1.00 91.31 83 ARG A CA 1
ATOM 644 C C . ARG A 1 83 ? -8.155 -0.074 17.110 1.00 91.31 83 ARG A C 1
ATOM 646 O O . ARG A 1 83 ? -8.539 -0.982 17.838 1.00 91.31 83 ARG A O 1
ATOM 653 N N . GLY A 1 84 ? -7.173 0.753 17.465 1.00 93.69 84 GLY A N 1
ATOM 654 C CA . GLY A 1 84 ? -6.498 0.670 18.762 1.00 93.69 84 GLY A CA 1
ATOM 655 C C . GLY A 1 84 ? -7.482 0.763 19.932 1.00 93.69 84 GLY A C 1
ATOM 656 O O . GLY A 1 84 ? -7.460 -0.075 20.831 1.00 93.69 84 GLY A O 1
ATOM 657 N N . CYS A 1 85 ? -8.410 1.716 19.872 1.00 94.75 85 CYS A N 1
ATOM 658 C CA . CYS A 1 85 ? -9.444 1.897 20.884 1.00 94.75 85 CYS A CA 1
ATOM 659 C C . CYS A 1 85 ? -10.451 0.746 20.950 1.00 94.75 85 CYS A C 1
ATOM 661 O O . CYS A 1 85 ? -10.870 0.370 22.042 1.00 94.75 85 CYS A O 1
ATOM 663 N N . GLN A 1 86 ? -10.795 0.135 19.815 1.00 93.69 86 GLN A N 1
ATOM 664 C CA . GLN A 1 86 ? -11.622 -1.075 19.794 1.00 93.69 86 GLN A CA 1
ATOM 665 C C . GLN A 1 86 ? -10.936 -2.246 20.505 1.00 93.69 86 GLN A C 1
ATOM 667 O O . GLN A 1 86 ? -11.580 -2.949 21.276 1.00 93.69 86 GLN A O 1
ATOM 672 N N . TRP A 1 87 ? -9.632 -2.437 20.293 1.00 94.38 87 TRP A N 1
ATOM 673 C CA . TRP A 1 87 ? -8.868 -3.500 20.956 1.00 94.38 87 TRP A CA 1
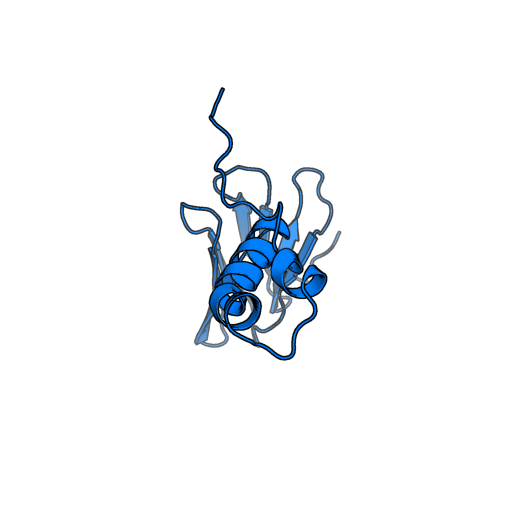ATOM 674 C C . TRP A 1 87 ? -8.737 -3.288 22.464 1.00 94.38 87 TRP A C 1
ATOM 676 O O . TRP A 1 87 ? -8.727 -4.250 23.229 1.00 94.38 87 TRP A O 1
ATOM 686 N N . LEU A 1 88 ? -8.625 -2.033 22.892 1.00 94.44 88 LEU A N 1
ATOM 687 C CA . LEU A 1 88 ? -8.444 -1.683 24.297 1.00 94.44 88 LEU A CA 1
ATOM 688 C C . LEU A 1 88 ? -9.763 -1.548 25.069 1.00 94.44 88 LEU A C 1
ATOM 690 O O . LEU A 1 88 ? -9.714 -1.443 26.292 1.00 94.44 88 LEU A O 1
ATOM 694 N N . HIS A 1 89 ? -10.922 -1.570 24.401 1.00 92.25 89 HIS A N 1
ATOM 695 C CA . HIS A 1 89 ? -12.218 -1.255 25.010 1.00 92.25 89 HIS A CA 1
ATOM 696 C C . HIS A 1 89 ? -12.509 -2.060 26.287 1.00 92.25 89 HIS A C 1
ATOM 698 O O . HIS A 1 89 ? -12.805 -1.479 27.335 1.00 92.25 89 HIS A O 1
ATOM 704 N N . ASP A 1 90 ? -12.372 -3.386 26.230 1.00 94.00 90 ASP A N 1
ATOM 705 C CA . ASP A 1 90 ? -12.652 -4.256 27.378 1.00 94.00 90 ASP A CA 1
ATOM 706 C C . ASP A 1 90 ? -11.654 -4.015 28.513 1.00 94.00 90 ASP A C 1
ATOM 708 O O . ASP A 1 90 ? -12.038 -3.931 29.678 1.00 94.00 90 ASP A O 1
ATOM 712 N N . TYR A 1 91 ? -10.371 -3.838 28.187 1.00 95.56 91 TYR A N 1
ATOM 713 C CA . TYR A 1 91 ? -9.341 -3.553 29.185 1.00 95.56 91 TYR A CA 1
ATOM 714 C C . TYR A 1 91 ? -9.601 -2.221 29.900 1.00 95.56 91 TYR A C 1
ATOM 716 O O . TYR A 1 91 ? -9.570 -2.169 31.129 1.00 95.56 91 TYR A O 1
ATOM 724 N N . LEU A 1 92 ? -9.894 -1.156 29.147 1.00 95.44 92 LEU A N 1
ATOM 725 C CA . LEU A 1 92 ? -10.154 0.173 29.702 1.00 95.44 92 LEU A CA 1
ATOM 726 C C . LEU A 1 92 ? -11.438 0.200 30.542 1.00 95.44 92 LEU A C 1
ATOM 728 O O . LEU A 1 92 ? -11.473 0.865 31.571 1.00 95.44 92 LEU A O 1
ATOM 732 N N . SER A 1 93 ? -12.475 -0.541 30.148 1.00 92.00 93 SER A N 1
ATOM 733 C CA . SER A 1 93 ? -13.765 -0.536 30.852 1.00 92.00 93 SER A CA 1
ATOM 734 C C . SER A 1 93 ? -13.820 -1.452 32.079 1.00 92.00 93 SER A C 1
ATOM 736 O O . SER A 1 93 ? -14.542 -1.148 33.029 1.00 92.00 93 SER A O 1
ATOM 738 N N . THR A 1 94 ? -13.069 -2.557 32.094 1.00 94.31 94 THR A N 1
ATOM 739 C CA . THR A 1 94 ? -13.191 -3.584 33.147 1.00 94.31 94 THR A CA 1
ATOM 740 C C . THR A 1 94 ? -12.054 -3.590 34.163 1.00 94.31 94 THR A C 1
ATOM 742 O O . THR A 1 94 ? -12.217 -4.135 35.258 1.00 94.31 94 THR A O 1
ATOM 745 N N . ASN A 1 95 ? -10.905 -2.984 33.854 1.00 95.81 95 ASN A N 1
ATOM 746 C CA . ASN A 1 95 ? -9.759 -3.016 34.753 1.00 95.81 95 ASN A CA 1
ATOM 747 C C . ASN A 1 95 ? -9.935 -2.053 35.942 1.00 95.81 95 ASN A C 1
ATOM 749 O O . ASN A 1 95 ? -9.849 -0.832 35.809 1.00 95.81 95 ASN A O 1
ATOM 753 N N . SER A 1 96 ? -10.112 -2.619 37.138 1.00 96.00 96 SER A N 1
ATOM 754 C CA . SER A 1 96 ? -10.278 -1.874 38.392 1.00 96.00 96 SER A CA 1
ATOM 755 C C . SER A 1 96 ? -9.027 -1.127 38.867 1.00 96.00 96 SER A C 1
ATOM 757 O O . SER A 1 96 ? -9.129 -0.320 39.786 1.00 96.00 96 SER A O 1
ATOM 759 N N . HIS A 1 97 ? -7.852 -1.403 38.293 1.00 96.31 97 HIS A N 1
ATOM 760 C CA . HIS A 1 97 ? -6.601 -0.714 38.630 1.00 96.31 97 HIS A CA 1
ATOM 761 C C . HIS A 1 97 ? -6.398 0.596 37.861 1.00 96.31 97 HIS A C 1
ATOM 763 O O . HIS A 1 97 ? -5.469 1.337 38.179 1.00 96.31 97 HIS A O 1
ATOM 769 N N . LEU A 1 98 ? -7.230 0.882 36.857 1.00 95.50 98 LEU A N 1
ATOM 770 C CA . LEU A 1 98 ? -7.156 2.122 36.090 1.00 95.50 98 LEU A CA 1
ATOM 771 C C . LEU A 1 98 ? -7.855 3.266 36.821 1.00 95.50 98 LEU A C 1
ATOM 773 O O . LEU A 1 98 ? -8.900 3.076 37.452 1.00 95.50 98 LEU A O 1
ATOM 777 N N . SER A 1 99 ? -7.291 4.467 36.693 1.00 95.56 99 SER A N 1
ATOM 778 C CA . SER A 1 99 ? -7.971 5.682 37.132 1.00 95.56 99 SER A CA 1
ATOM 779 C C . SER A 1 99 ? -9.214 5.924 36.277 1.00 95.56 99 SER A C 1
ATOM 781 O O . SER A 1 99 ? -9.264 5.501 35.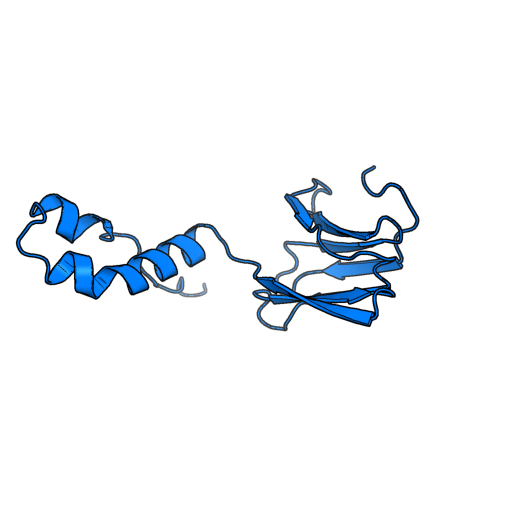123 1.00 95.56 99 SER A O 1
ATOM 783 N N . ASP A 1 100 ? -10.210 6.637 36.807 1.00 93.12 100 ASP A N 1
ATOM 784 C CA . ASP A 1 100 ? -11.416 6.937 36.028 1.00 93.12 100 ASP A CA 1
ATOM 785 C C . ASP A 1 100 ? -11.095 7.728 34.751 1.00 93.12 100 ASP A C 1
ATOM 787 O O . ASP A 1 100 ? -11.709 7.482 33.722 1.00 93.12 100 ASP A O 1
ATOM 791 N N . SER A 1 101 ? -10.072 8.591 34.768 1.00 92.88 101 SER A N 1
ATOM 792 C CA . SER A 1 101 ? -9.611 9.295 33.564 1.00 92.88 101 SER A CA 1
ATOM 793 C C . SER A 1 101 ? -9.079 8.343 32.492 1.00 92.88 101 SER A C 1
ATOM 795 O O . SER A 1 101 ? -9.351 8.547 31.312 1.00 92.88 101 SER A O 1
ATOM 797 N N . ASP A 1 102 ? -8.325 7.310 32.875 1.00 94.19 102 ASP A N 1
ATOM 798 C CA . ASP A 1 102 ? -7.738 6.370 31.912 1.00 94.19 102 ASP A CA 1
ATOM 799 C C . ASP A 1 102 ? -8.813 5.517 31.233 1.00 94.19 102 ASP A C 1
ATOM 801 O O . ASP A 1 102 ? -8.673 5.163 30.063 1.00 94.19 102 ASP A O 1
ATOM 805 N N . LYS A 1 103 ? -9.928 5.243 31.925 1.00 94.38 103 LYS A N 1
ATOM 806 C CA . LYS A 1 103 ? -11.081 4.543 31.332 1.00 94.38 103 LYS A CA 1
ATOM 807 C C . LYS A 1 103 ? -11.697 5.317 30.160 1.00 94.38 103 LYS A C 1
ATOM 809 O O . LYS A 1 103 ? -12.293 4.703 29.281 1.00 94.38 103 LYS A O 1
ATOM 814 N N . HIS A 1 104 ? -11.508 6.637 30.131 1.00 92.50 104 HIS A N 1
ATOM 815 C CA . HIS A 1 104 ? -12.024 7.557 29.115 1.00 92.50 104 HIS A CA 1
ATOM 816 C C . HIS A 1 104 ? -11.001 7.910 28.021 1.00 92.50 104 HIS A C 1
ATOM 818 O O . HIS A 1 104 ? -11.250 8.799 27.212 1.00 92.50 104 HIS A O 1
ATOM 824 N N . LEU A 1 105 ? -9.852 7.224 27.946 1.00 92.25 105 LEU A N 1
ATOM 825 C CA . LEU A 1 105 ? -8.778 7.541 26.987 1.00 92.25 105 LEU A CA 1
ATOM 826 C C . LEU A 1 105 ? -9.233 7.530 25.514 1.00 92.25 105 LEU A C 1
ATOM 828 O O . LEU A 1 105 ? -8.677 8.242 24.682 1.00 92.25 105 LEU A O 1
ATOM 832 N N . CYS A 1 106 ? -10.238 6.717 25.195 1.00 93.44 106 CYS A N 1
ATOM 833 C CA . CYS A 1 106 ? -10.784 6.571 23.848 1.00 93.44 106 CYS A CA 1
ATOM 834 C C . CYS A 1 106 ? -12.032 7.425 23.586 1.00 93.44 106 CYS A C 1
ATOM 836 O O . CYS A 1 106 ? -12.607 7.360 22.495 1.00 93.44 106 CYS A O 1
ATOM 838 N N . ASP A 1 107 ? -12.457 8.234 24.555 1.00 91.31 107 ASP A N 1
ATOM 839 C CA . ASP A 1 107 ? -13.607 9.110 24.388 1.00 91.31 107 ASP A CA 1
ATOM 840 C C . ASP A 1 107 ? -13.310 10.159 23.308 1.00 91.31 107 ASP A C 1
ATOM 842 O O . ASP A 1 107 ? -1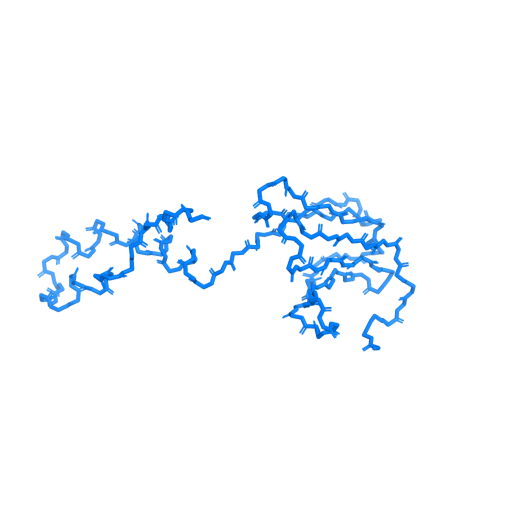2.270 10.813 23.294 1.00 91.31 107 ASP A O 1
ATOM 846 N N . GLY A 1 108 ? -14.232 10.307 22.356 1.00 85.31 108 GLY A N 1
ATOM 847 C CA . GLY A 1 108 ? -14.069 11.211 21.212 1.00 85.31 108 GLY A CA 1
ATOM 848 C C . GLY A 1 108 ? -13.375 10.593 19.993 1.00 85.31 108 GLY A C 1
ATOM 849 O O . GLY A 1 108 ? -13.500 11.142 18.900 1.00 85.31 108 GLY A O 1
ATOM 850 N N . ILE A 1 109 ? -12.756 9.415 20.121 1.00 86.31 109 ILE A N 1
ATOM 851 C CA . ILE A 1 109 ? -12.258 8.627 18.984 1.00 86.31 109 ILE A CA 1
ATOM 852 C C . ILE A 1 109 ? -13.432 7.782 18.459 1.00 86.31 109 ILE A C 1
ATOM 854 O O . ILE A 1 109 ? -13.587 6.607 18.784 1.00 86.31 109 ILE A O 1
ATOM 858 N N . SER A 1 110 ? -14.350 8.412 17.716 1.00 67.44 110 SER A N 1
ATOM 859 C CA . SER A 1 110 ? -15.582 7.765 17.239 1.00 67.44 110 SER A CA 1
ATOM 860 C C . SER A 1 110 ? -15.485 7.299 15.786 1.00 67.44 110 SER A C 1
ATOM 862 O O . SER A 1 110 ? -15.086 8.049 14.901 1.00 67.44 110 SER A O 1
ATOM 864 N N . SER A 1 111 ? -15.981 6.087 15.522 1.00 58.62 111 SER A N 1
ATOM 865 C CA . SER A 1 111 ? -16.250 5.533 14.192 1.00 58.62 111 SER A CA 1
ATOM 866 C C . SER A 1 111 ? -17.508 6.133 13.541 1.00 58.62 111 SER A C 1
ATOM 868 O O . SER A 1 111 ? -18.388 5.390 13.098 1.00 58.62 111 SER A O 1
ATOM 870 N N . LYS A 1 112 ? -17.671 7.460 13.514 1.00 45.31 112 LYS A N 1
ATOM 871 C CA . LYS A 1 112 ? -18.759 8.049 12.721 1.00 45.31 112 LYS A CA 1
ATOM 872 C C . LYS A 1 112 ? -18.298 8.185 11.270 1.00 45.31 112 LYS A C 1
ATOM 874 O O . LYS A 1 112 ? -17.413 8.999 11.017 1.00 45.31 112 LYS A O 1
ATOM 879 N N . PRO A 1 113 ? -18.897 7.463 10.301 1.00 44.44 113 PRO A N 1
ATOM 880 C CA . PRO A 1 113 ? -18.800 7.911 8.924 1.00 44.44 113 PRO A CA 1
ATOM 881 C C . PRO A 1 113 ? -19.415 9.312 8.865 1.00 44.44 113 PRO A C 1
ATOM 883 O O . PRO A 1 113 ? -20.515 9.541 9.378 1.00 44.44 113 PRO A O 1
ATOM 886 N N . SER A 1 114 ? -18.683 10.262 8.284 1.00 34.06 114 SER A N 1
ATOM 887 C CA . SER A 1 114 ? -19.256 11.554 7.916 1.00 34.06 114 SER A CA 1
ATOM 888 C C . SER A 1 114 ? -20.506 11.289 7.069 1.00 34.06 114 SER A C 1
ATOM 890 O O . SER A 1 114 ? -20.417 10.494 6.129 1.00 34.06 114 SER A O 1
ATOM 892 N N . PRO A 1 115 ? -21.665 11.911 7.351 1.00 39.59 115 PRO A N 1
ATOM 893 C CA . PRO A 1 115 ? -22.751 11.918 6.389 1.00 39.59 115 PRO A CA 1
ATOM 894 C C . PRO A 1 115 ? -22.229 12.631 5.142 1.00 39.59 115 PRO A C 1
ATOM 896 O O . PRO A 1 115 ? -21.733 13.757 5.226 1.00 39.59 115 PRO A O 1
ATOM 899 N N . THR A 1 116 ? -22.278 11.942 4.012 1.00 47.66 116 THR A N 1
ATOM 900 C CA . THR A 1 116 ? -22.108 12.512 2.678 1.00 47.66 116 THR A CA 1
ATOM 901 C C . THR A 1 116 ? -23.067 13.697 2.520 1.00 47.66 116 THR A C 1
ATOM 903 O O . THR A 1 116 ? -24.271 13.539 2.729 1.00 47.66 116 THR A O 1
ATOM 906 N N . GLN A 1 117 ? -22.526 14.877 2.196 1.00 35.41 117 GLN A N 1
ATOM 907 C CA . GLN A 1 117 ? -23.262 15.933 1.490 1.00 35.41 117 GLN A CA 1
ATOM 908 C C . GLN A 1 117 ? -23.130 15.702 -0.010 1.00 35.41 117 GLN A C 1
ATOM 910 O O . GLN A 1 117 ? -22.030 15.271 -0.429 1.00 35.41 117 GLN A O 1
#